Protein AF-A0A6I5NCA4-F1 (afdb_monomer_lite)

Sequence (85 aa):
PTSTLRWDELLFSEGGARIVVSVAAAQIADWERYVSEQLALSWQLLGTVGGSELALRTADQQLIQLSLTQIAETWRYAIERALAD

Radius of gyration: 17.19 Å; chains: 1; bounding box: 47×28×39 Å

Foldseek 3Di:
DPPPDPVCCVVPPPDPPDDDDDDDPVCVVVVVVVCCVVPPPNDDDQDHDDDQWDWHDDPVDTDDTDGPVVVCCCVVCVVVVVVVD

Secondary structure (DSSP, 8-state):
------HHHHHH---SS-------GGGHHHHHHHHHHHHTTS--------SSEEEEE-SS-EEEEEEHHHHHHHHHTHHHHHHH-

pLDDT: mean 92.47, std 10.07, range [40.12, 98.31]

Structure (mmCIF, N/CA/C/O backbone):
data_AF-A0A6I5NCA4-F1
#
_entry.id   AF-A0A6I5NCA4-F1
#
loop_
_atom_site.group_PDB
_atom_site.id
_atom_site.type_symbol
_atom_site.label_atom_id
_atom_site.label_alt_id
_atom_site.label_comp_id
_atom_site.label_asym_id
_atom_site.label_entity_id
_atom_site.label_seq_id
_atom_site.pdbx_PDB_ins_code
_atom_site.Cartn_x
_atom_site.Cartn_y
_atom_site.Cartn_z
_atom_site.occupancy
_atom_site.B_iso_or_equiv
_atom_site.auth_seq_id
_atom_site.auth_comp_id
_atom_site.auth_asym_id
_atom_site.auth_atom_id
_atom_site.pdbx_PDB_model_num
ATOM 1 N N . PRO A 1 1 ? 21.764 15.720 13.622 1.00 40.12 1 PRO A N 1
ATOM 2 C CA . PRO A 1 1 ? 20.318 15.855 13.898 1.00 40.12 1 PRO A CA 1
ATOM 3 C C . PRO A 1 1 ? 19.556 14.700 13.243 1.00 40.12 1 PRO A C 1
ATOM 5 O O . PRO A 1 1 ? 19.337 14.702 12.038 1.00 40.12 1 PRO A O 1
ATOM 8 N N . THR A 1 2 ? 19.249 13.666 14.019 1.00 43.75 2 THR A N 1
ATOM 9 C CA . THR A 1 2 ? 18.434 12.541 13.560 1.00 43.75 2 THR A CA 1
ATOM 10 C C . THR A 1 2 ? 17.021 13.075 13.372 1.00 43.75 2 THR A C 1
ATOM 12 O O . THR A 1 2 ? 16.345 13.376 14.352 1.00 43.75 2 THR A O 1
ATOM 15 N N . SER A 1 3 ? 16.599 13.293 12.128 1.00 55.53 3 SER A N 1
ATOM 16 C CA . SER A 1 3 ? 15.207 13.617 11.840 1.00 55.53 3 SER A CA 1
ATOM 17 C C . SER A 1 3 ? 14.370 12.418 12.275 1.00 55.53 3 SER A C 1
ATOM 19 O O . SER A 1 3 ? 14.390 11.374 11.622 1.00 55.53 3 SER A O 1
ATOM 21 N N . THR A 1 4 ? 13.691 12.528 13.412 1.00 76.06 4 THR A N 1
ATOM 22 C CA . THR A 1 4 ? 12.672 11.568 13.820 1.00 76.06 4 THR A CA 1
ATOM 23 C C . THR A 1 4 ? 11.571 11.630 12.775 1.00 76.06 4 THR A C 1
ATOM 25 O O . THR A 1 4 ? 10.849 12.619 12.676 1.00 76.06 4 THR A O 1
ATOM 28 N N . LEU A 1 5 ? 11.505 10.610 11.923 1.00 81.19 5 LEU A N 1
ATOM 29 C CA . LEU A 1 5 ? 10.527 10.561 10.849 1.00 81.19 5 LEU A CA 1
ATOM 30 C C . LEU A 1 5 ? 9.114 10.643 11.452 1.00 81.19 5 LEU A C 1
ATOM 32 O O . LEU A 1 5 ? 8.752 9.829 12.305 1.00 81.19 5 LEU A O 1
ATOM 36 N N . ARG A 1 6 ? 8.331 11.640 11.031 1.00 89.12 6 ARG A N 1
ATOM 37 C CA . ARG A 1 6 ? 6.929 11.814 11.426 1.00 89.12 6 ARG A CA 1
ATOM 38 C C . ARG A 1 6 ? 6.071 10.839 10.629 1.00 89.12 6 ARG A C 1
ATOM 40 O O . ARG A 1 6 ? 5.592 11.157 9.544 1.00 89.12 6 ARG A O 1
ATOM 47 N N . TRP A 1 7 ? 5.927 9.617 11.141 1.00 90.44 7 TRP A N 1
ATOM 48 C CA . TRP A 1 7 ? 5.106 8.587 10.494 1.00 90.44 7 TRP A CA 1
ATOM 49 C C . TRP A 1 7 ? 3.663 9.037 10.299 1.00 90.44 7 TRP A C 1
ATOM 51 O O . TRP A 1 7 ? 3.053 8.684 9.300 1.00 90.44 7 TRP A O 1
ATOM 61 N N . ASP A 1 8 ? 3.142 9.853 11.209 1.00 91.12 8 ASP A N 1
ATOM 62 C CA . ASP A 1 8 ? 1.828 10.465 11.080 1.00 91.12 8 ASP A CA 1
ATOM 63 C C . ASP A 1 8 ? 1.727 11.367 9.840 1.00 91.12 8 ASP A C 1
ATOM 65 O O . ASP A 1 8 ? 0.780 11.252 9.069 1.00 91.12 8 ASP A O 1
ATOM 69 N N . GLU A 1 9 ? 2.735 12.199 9.580 1.00 92.12 9 GLU A N 1
ATOM 70 C CA . GLU A 1 9 ? 2.767 13.053 8.391 1.00 92.12 9 GLU A CA 1
ATOM 71 C C . GLU A 1 9 ? 2.885 12.217 7.110 1.00 92.12 9 GLU A C 1
ATOM 73 O O . GLU A 1 9 ? 2.183 12.457 6.127 1.00 92.12 9 GLU A O 1
ATOM 78 N N . LEU A 1 10 ? 3.723 11.178 7.117 1.00 89.62 10 LEU A N 1
ATOM 79 C CA . LEU A 1 10 ? 3.878 10.313 5.949 1.00 89.62 10 LEU A CA 1
ATOM 80 C C . LEU A 1 10 ? 2.598 9.521 5.636 1.00 89.62 10 LEU A C 1
ATOM 82 O O . LEU A 1 10 ? 2.221 9.417 4.470 1.00 89.62 10 LEU A O 1
ATOM 86 N N . LEU A 1 11 ? 1.942 8.965 6.658 1.00 92.50 11 LEU A N 1
ATOM 87 C CA . LEU A 1 11 ? 0.790 8.072 6.501 1.00 92.50 11 LEU A CA 1
ATOM 88 C C . LEU A 1 11 ? -0.538 8.815 6.309 1.00 92.50 11 LEU A C 1
ATOM 90 O O . LEU A 1 11 ? -1.436 8.263 5.678 1.00 92.50 11 LEU A O 1
ATOM 94 N N . PHE A 1 12 ? -0.668 10.041 6.826 1.00 93.00 12 PHE A N 1
ATOM 95 C CA . PHE A 1 12 ? -1.938 10.779 6.842 1.00 93.00 12 PHE A CA 1
ATOM 96 C C . PHE A 1 12 ? -1.882 12.148 6.141 1.00 93.00 12 PHE A C 1
ATOM 98 O O . PHE A 1 12 ? -2.844 12.906 6.213 1.00 93.00 12 PHE A O 1
ATOM 105 N N . SER A 1 13 ? -0.790 12.491 5.447 1.00 92.12 13 SER A N 1
ATOM 106 C CA . SER A 1 13 ? -0.736 13.721 4.638 1.00 92.12 13 SER A CA 1
ATOM 107 C C . SER A 1 13 ? -1.660 13.667 3.422 1.00 92.12 13 SER A C 1
ATOM 109 O O . SER A 1 13 ? -1.772 12.647 2.741 1.00 92.12 13 SER A O 1
ATOM 111 N N . GLU A 1 14 ? -2.205 14.825 3.049 1.00 91.50 14 GLU A N 1
ATOM 112 C CA . GLU A 1 14 ? -3.071 15.023 1.876 1.00 91.50 14 GLU A CA 1
ATOM 113 C C . GLU A 1 14 ? -2.357 15.768 0.726 1.00 91.50 14 GLU A C 1
ATOM 115 O O . GLU A 1 14 ? -2.916 16.625 0.050 1.00 91.50 14 GLU A O 1
ATOM 120 N N . GLY A 1 15 ? -1.082 15.462 0.482 1.00 87.25 15 GLY A N 1
ATOM 121 C CA . GLY A 1 15 ? -0.357 15.958 -0.692 1.00 87.25 15 GLY A CA 1
ATOM 122 C C . GLY A 1 15 ? -1.005 15.532 -2.019 1.00 87.25 15 GLY A C 1
ATOM 123 O O . GLY A 1 15 ? -1.333 14.355 -2.209 1.00 87.25 15 GLY A O 1
ATOM 124 N N . GLY A 1 16 ? -1.157 16.485 -2.943 1.00 88.75 16 GLY A N 1
ATOM 125 C CA . GLY A 1 16 ? -1.662 16.253 -4.299 1.00 88.75 16 GLY A CA 1
ATOM 126 C C . GLY A 1 16 ? -0.667 15.522 -5.209 1.00 88.75 16 GLY A C 1
ATOM 127 O O . GLY A 1 16 ? 0.472 15.269 -4.828 1.00 88.75 16 GLY A O 1
ATOM 128 N N . ALA A 1 17 ? -1.107 15.191 -6.427 1.00 90.31 17 ALA A N 1
ATOM 129 C CA . ALA A 1 17 ? -0.292 14.538 -7.464 1.00 90.31 17 ALA A CA 1
ATOM 130 C C . ALA A 1 17 ? 0.355 13.196 -7.047 1.00 90.31 17 ALA A C 1
ATOM 132 O O . ALA A 1 17 ? 1.405 12.817 -7.561 1.00 90.31 17 ALA A O 1
ATOM 133 N N . ARG A 1 18 ? -0.286 12.453 -6.134 1.00 92.62 18 ARG A N 1
ATOM 134 C CA . ARG A 1 18 ? 0.122 11.102 -5.724 1.00 92.62 18 ARG A CA 1
ATOM 135 C C . ARG A 1 18 ? -0.941 10.101 -6.154 1.00 92.62 18 ARG A C 1
ATOM 137 O O . ARG A 1 18 ? -2.127 10.322 -5.924 1.00 92.62 18 ARG A O 1
ATOM 144 N N . ILE A 1 19 ? -0.508 9.004 -6.761 1.00 93.94 19 ILE A N 1
ATOM 145 C CA . ILE A 1 19 ? -1.372 7.882 -7.131 1.00 93.94 19 ILE A CA 1
ATOM 146 C C . ILE A 1 19 ? -0.772 6.586 -6.597 1.00 93.94 19 ILE A C 1
ATOM 148 O O . ILE A 1 19 ? 0.445 6.465 -6.465 1.00 93.94 19 ILE A O 1
ATOM 152 N N . VAL A 1 20 ? -1.631 5.613 -6.308 1.00 95.38 20 VAL A N 1
ATOM 153 C CA . VAL A 1 20 ? -1.233 4.243 -5.975 1.00 95.38 20 VAL A CA 1
ATOM 154 C C . VAL A 1 20 ? -1.781 3.339 -7.065 1.00 95.38 20 VAL A C 1
ATOM 156 O O . VAL A 1 20 ? -2.958 3.427 -7.412 1.00 95.38 20 VAL A O 1
ATOM 159 N N . VAL A 1 21 ? -0.923 2.484 -7.613 1.00 96.19 21 VAL A N 1
ATOM 160 C CA . VAL A 1 21 ? -1.276 1.566 -8.697 1.00 96.19 21 VAL A CA 1
ATOM 161 C C . VAL A 1 21 ? -0.950 0.135 -8.292 1.00 96.19 21 VAL A C 1
ATOM 163 O O . VAL A 1 21 ? 0.072 -0.128 -7.660 1.00 96.19 21 VAL A O 1
ATOM 166 N N . SER A 1 22 ? -1.822 -0.799 -8.658 1.00 97.19 22 SER A N 1
ATOM 167 C CA . SER A 1 22 ? -1.533 -2.231 -8.592 1.00 97.19 22 SER A CA 1
ATOM 168 C C . SER A 1 22 ? -1.214 -2.730 -9.993 1.00 97.19 22 SER A C 1
ATOM 170 O O . SER A 1 22 ? -1.953 -2.450 -10.933 1.00 97.19 22 SER A O 1
ATOM 172 N N . VAL A 1 23 ? -0.116 -3.469 -10.125 1.00 97.31 23 VAL A N 1
ATOM 173 C CA . VAL A 1 23 ? 0.387 -3.966 -11.410 1.00 97.31 23 VAL A CA 1
ATOM 174 C C . VAL A 1 23 ? 0.317 -5.486 -11.407 1.00 97.31 23 VAL A C 1
ATOM 176 O O . VAL A 1 23 ? 0.690 -6.131 -10.426 1.00 97.31 23 VAL A O 1
ATOM 179 N N . ALA A 1 24 ? -0.179 -6.071 -12.497 1.00 97.25 24 ALA A N 1
ATOM 180 C CA . ALA A 1 24 ? -0.188 -7.520 -12.655 1.00 97.25 24 ALA A CA 1
ATOM 181 C C . ALA A 1 24 ? 1.250 -8.057 -12.649 1.00 97.25 24 ALA A C 1
ATOM 183 O O . ALA A 1 24 ? 2.131 -7.458 -13.260 1.00 97.25 24 ALA A O 1
ATOM 184 N N . ALA A 1 25 ? 1.482 -9.217 -12.028 1.00 95.81 25 ALA A N 1
ATOM 185 C CA . ALA A 1 25 ? 2.828 -9.781 -11.876 1.00 95.81 25 ALA A CA 1
ATOM 186 C C . ALA A 1 25 ? 3.603 -9.881 -13.206 1.00 95.81 25 ALA A C 1
ATOM 188 O O . ALA A 1 25 ? 4.791 -9.578 -13.257 1.00 95.81 25 ALA A O 1
ATOM 189 N N . ALA A 1 26 ? 2.910 -10.227 -14.295 1.00 98.00 26 ALA A N 1
ATOM 190 C CA . ALA A 1 26 ? 3.494 -10.335 -15.631 1.00 98.00 26 ALA A CA 1
ATOM 191 C C . ALA A 1 26 ? 3.976 -8.995 -16.229 1.00 98.00 26 ALA A C 1
ATOM 193 O O . ALA A 1 26 ? 4.733 -9.011 -17.190 1.00 98.00 26 ALA A O 1
ATOM 194 N N . GLN A 1 27 ? 3.539 -7.853 -15.690 1.00 97.94 27 GLN A N 1
ATOM 195 C CA . GLN A 1 27 ? 3.839 -6.512 -16.205 1.00 97.94 27 GLN A CA 1
ATOM 196 C C . GLN A 1 27 ? 4.805 -5.720 -15.315 1.00 97.94 27 GLN A C 1
ATOM 198 O O . GLN A 1 27 ? 5.178 -4.610 -15.682 1.00 97.94 27 GLN A O 1
ATOM 203 N N . ILE A 1 28 ? 5.221 -6.258 -14.161 1.00 96.12 28 ILE A N 1
ATO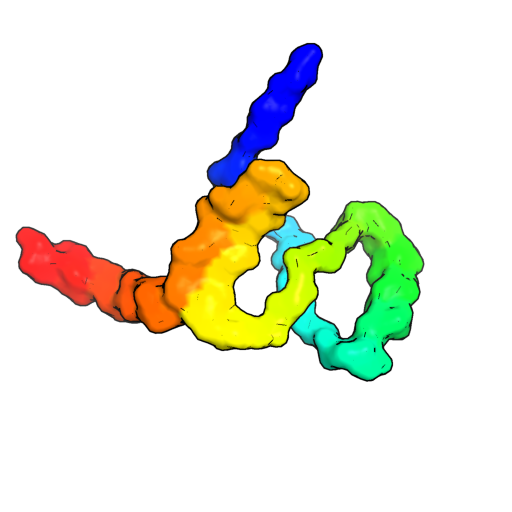M 204 C CA . ILE A 1 28 ? 6.051 -5.522 -13.190 1.00 96.12 28 ILE A CA 1
ATOM 205 C C . ILE A 1 28 ? 7.350 -5.025 -13.832 1.00 96.12 28 ILE A C 1
ATOM 207 O O . ILE A 1 28 ? 7.664 -3.847 -13.713 1.00 96.12 28 ILE A O 1
ATOM 211 N N . ALA A 1 29 ? 8.064 -5.881 -14.568 1.00 97.00 29 ALA A N 1
ATOM 212 C CA . ALA A 1 29 ? 9.341 -5.508 -15.181 1.00 97.00 29 ALA A CA 1
ATOM 213 C C . ALA A 1 29 ? 9.199 -4.374 -16.214 1.00 97.00 29 ALA A C 1
ATOM 215 O O . ALA A 1 29 ? 10.005 -3.443 -16.245 1.00 97.00 29 ALA A O 1
ATOM 216 N N . ASP A 1 30 ? 8.157 -4.428 -17.047 1.00 97.75 30 ASP A N 1
ATOM 217 C CA . ASP A 1 30 ? 7.882 -3.380 -18.032 1.00 97.75 30 ASP A CA 1
ATOM 218 C C . ASP A 1 30 ? 7.438 -2.080 -17.360 1.00 97.75 30 ASP A C 1
ATOM 220 O O . ASP A 1 30 ? 7.866 -0.998 -17.767 1.00 97.75 30 ASP A O 1
ATOM 224 N N . TRP A 1 31 ? 6.635 -2.187 -16.299 1.00 96.62 31 TRP A N 1
ATOM 225 C CA . TRP A 1 31 ? 6.199 -1.050 -15.503 1.00 96.62 31 TRP A CA 1
ATOM 226 C C . TRP A 1 31 ? 7.371 -0.345 -14.822 1.00 96.62 31 TRP A C 1
ATOM 228 O O . TRP A 1 31 ? 7.519 0.859 -15.000 1.00 96.62 31 TRP A O 1
ATOM 238 N N . GLU A 1 32 ? 8.226 -1.075 -14.095 1.00 95.38 32 GLU A N 1
ATOM 239 C CA . GLU A 1 32 ? 9.386 -0.522 -13.380 1.00 95.38 32 GLU A CA 1
ATOM 240 C C . GLU A 1 32 ? 10.349 0.197 -14.323 1.00 95.38 32 GLU A C 1
ATOM 242 O O . GLU A 1 32 ? 10.819 1.293 -14.011 1.00 95.38 32 GLU A O 1
ATOM 247 N N . ARG A 1 33 ? 10.592 -0.374 -15.508 1.00 96.12 33 ARG A N 1
ATOM 248 C CA . ARG A 1 33 ? 11.373 0.280 -16.561 1.00 96.12 33 ARG A CA 1
ATOM 249 C C . ARG A 1 33 ? 10.724 1.590 -17.005 1.00 96.12 33 ARG A C 1
ATOM 251 O O . ARG A 1 33 ? 11.383 2.625 -16.985 1.00 96.12 33 ARG A O 1
ATOM 258 N N . TYR A 1 34 ? 9.433 1.559 -17.336 1.00 96.56 34 TYR A N 1
ATOM 259 C CA . TYR A 1 34 ? 8.699 2.747 -17.768 1.00 96.56 34 TYR A CA 1
ATOM 260 C C . TYR A 1 34 ? 8.718 3.856 -16.705 1.00 96.56 34 TYR A C 1
ATOM 262 O O . TYR A 1 34 ? 9.084 4.990 -17.005 1.00 96.56 34 TYR A O 1
ATOM 270 N N . VAL A 1 35 ? 8.382 3.553 -15.447 1.00 95.56 35 VAL A N 1
ATOM 271 C CA . VAL A 1 35 ? 8.347 4.582 -14.394 1.00 95.56 35 VAL A CA 1
ATOM 272 C C . VAL A 1 35 ? 9.734 5.091 -14.016 1.00 95.56 35 VAL A C 1
ATOM 274 O O . VAL A 1 35 ? 9.867 6.270 -13.698 1.00 95.56 35 VAL A O 1
ATOM 277 N N . SER A 1 36 ? 10.775 4.261 -14.114 1.00 95.06 36 SER A N 1
ATOM 278 C CA . SER A 1 36 ? 12.155 4.712 -13.898 1.00 95.06 36 SER A CA 1
ATOM 279 C C . SER A 1 36 ? 12.589 5.733 -14.949 1.00 95.06 36 SER A C 1
ATOM 281 O O . SER A 1 36 ? 13.242 6.718 -14.610 1.00 95.06 36 SER A O 1
ATOM 283 N N . GLU A 1 37 ? 12.193 5.536 -16.209 1.00 96.50 37 GLU A N 1
ATOM 284 C CA . GLU A 1 37 ? 12.480 6.469 -17.304 1.00 96.50 37 GLU A CA 1
ATOM 285 C C . GLU A 1 37 ? 11.672 7.771 -17.192 1.00 96.50 37 GLU A C 1
ATOM 287 O O . GLU A 1 37 ? 12.212 8.848 -17.436 1.00 96.50 37 GLU A O 1
ATOM 292 N N . GLN A 1 38 ? 10.389 7.689 -16.823 1.00 96.31 38 GLN A N 1
ATOM 293 C CA . GLN A 1 38 ? 9.486 8.848 -16.841 1.00 96.31 38 GLN A CA 1
ATOM 294 C C . GLN A 1 38 ? 9.483 9.663 -15.5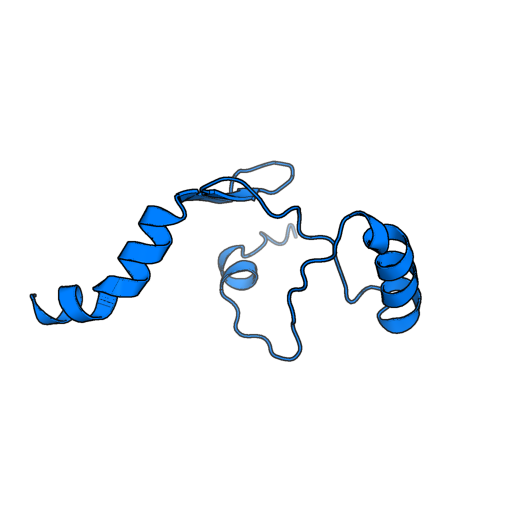42 1.00 96.31 38 GLN A C 1
ATOM 296 O O . GLN A 1 38 ? 9.273 10.874 -15.578 1.00 96.31 38 GLN A O 1
ATOM 301 N N . LEU A 1 39 ? 9.673 9.014 -14.389 1.00 94.38 39 LEU A N 1
ATOM 302 C CA . LEU A 1 39 ? 9.488 9.626 -13.067 1.00 94.38 39 LEU A CA 1
ATOM 303 C C . LEU A 1 39 ? 10.785 9.721 -12.259 1.00 94.38 39 LEU A C 1
ATOM 305 O O . LEU A 1 39 ? 10.772 10.298 -11.172 1.00 94.38 39 LEU A O 1
ATOM 309 N N . ALA A 1 40 ? 11.901 9.182 -12.761 1.00 90.44 40 ALA A N 1
ATOM 310 C CA . ALA A 1 40 ? 13.182 9.140 -12.059 1.00 90.44 40 ALA A CA 1
ATOM 311 C C . ALA A 1 40 ? 13.031 8.613 -10.614 1.00 90.44 40 ALA A C 1
ATOM 313 O O . 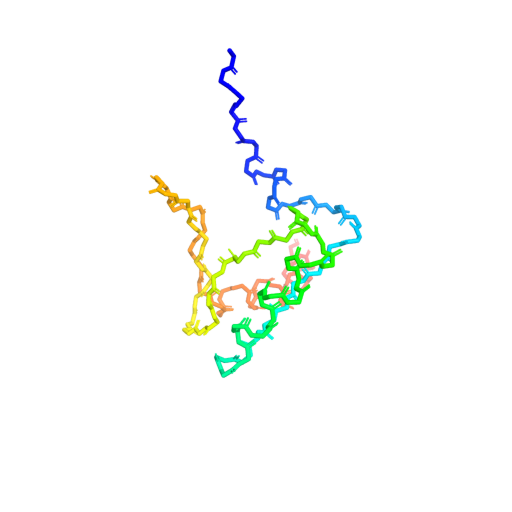ALA A 1 40 ? 12.730 7.439 -10.418 1.00 90.44 40 ALA A O 1
ATOM 314 N N . LEU A 1 41 ? 13.218 9.474 -9.605 1.00 88.88 41 LEU A N 1
ATOM 315 C CA . LEU A 1 41 ? 13.125 9.130 -8.178 1.00 88.88 41 LEU A CA 1
ATOM 316 C C . LEU A 1 41 ? 11.736 9.388 -7.563 1.00 88.88 41 LEU A C 1
ATOM 318 O O . LEU A 1 41 ? 11.556 9.229 -6.359 1.00 88.88 41 LEU A O 1
ATOM 322 N N . SER A 1 42 ? 10.747 9.802 -8.356 1.00 93.12 42 SER A N 1
ATOM 323 C CA . SER A 1 42 ? 9.395 10.141 -7.888 1.00 93.12 42 SER A CA 1
ATOM 324 C C . SER A 1 42 ? 8.433 8.946 -7.867 1.00 93.12 42 SER A C 1
ATOM 326 O O . SER A 1 42 ? 7.222 9.123 -7.989 1.00 93.12 42 SER A O 1
ATOM 328 N N . TRP A 1 43 ? 8.946 7.725 -7.700 1.00 95.44 43 TRP A N 1
ATOM 329 C CA . TRP A 1 43 ? 8.141 6.513 -7.539 1.00 95.44 43 TRP A CA 1
ATOM 330 C C . TRP A 1 43 ? 8.800 5.542 -6.553 1.00 95.44 43 TRP A C 1
ATOM 332 O O . TRP A 1 43 ? 10.000 5.611 -6.297 1.00 95.44 43 TRP A O 1
ATOM 342 N N . GLN A 1 44 ? 8.003 4.636 -5.987 1.00 94.25 44 GLN A N 1
ATOM 343 C CA . GLN A 1 44 ? 8.488 3.571 -5.110 1.00 94.25 44 GLN A CA 1
ATOM 344 C C . GLN A 1 44 ? 7.555 2.358 -5.149 1.00 94.25 44 GLN A C 1
ATOM 346 O O . GLN A 1 44 ? 6.337 2.506 -5.282 1.00 94.25 44 GLN A O 1
ATOM 351 N N . LEU A 1 45 ? 8.119 1.161 -4.979 1.00 94.12 45 LEU A N 1
ATOM 352 C CA . LEU A 1 45 ? 7.350 -0.050 -4.709 1.00 94.12 45 LEU A CA 1
ATOM 353 C C . LEU A 1 45 ? 6.913 -0.057 -3.239 1.00 94.12 45 LEU A C 1
ATOM 355 O O . LEU A 1 45 ? 7.751 -0.075 -2.342 1.00 94.12 45 LEU A O 1
ATOM 359 N N . LEU A 1 46 ? 5.601 -0.081 -2.995 1.00 94.94 46 LEU A N 1
ATOM 360 C CA . LEU A 1 46 ? 5.047 -0.104 -1.635 1.00 94.94 46 LEU A CA 1
ATOM 361 C C . LEU A 1 46 ? 4.866 -1.522 -1.077 1.00 94.94 46 LEU A C 1
ATOM 363 O O . LEU A 1 46 ? 4.921 -1.716 0.135 1.00 94.94 46 LEU A O 1
ATOM 367 N N . GLY A 1 47 ? 4.631 -2.520 -1.934 1.00 95.12 47 GLY A N 1
ATOM 368 C CA . GLY A 1 47 ? 4.390 -3.892 -1.495 1.00 95.12 47 GLY A CA 1
ATOM 369 C C . GLY A 1 47 ? 3.585 -4.722 -2.490 1.00 95.12 47 GLY A C 1
ATOM 370 O O . GLY A 1 47 ? 3.661 -4.518 -3.698 1.00 95.12 47 GLY A O 1
ATOM 371 N N . THR A 1 48 ? 2.818 -5.677 -1.964 1.00 95.81 48 THR A N 1
ATOM 372 C CA . 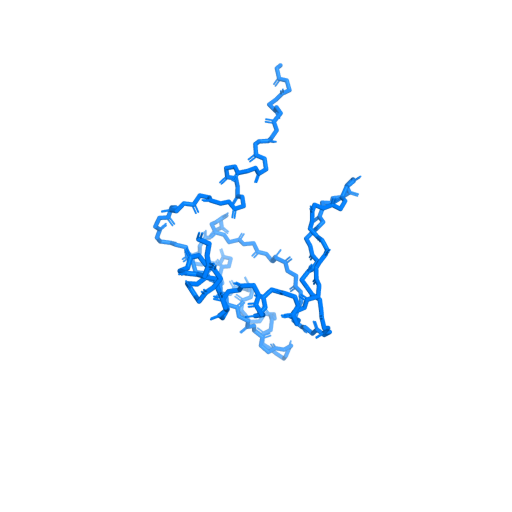THR A 1 48 ? 2.003 -6.623 -2.743 1.00 95.81 48 THR A CA 1
ATOM 373 C C . THR A 1 48 ? 0.549 -6.588 -2.280 1.00 95.81 48 THR A C 1
ATOM 375 O O . THR A 1 48 ? 0.261 -6.185 -1.155 1.00 95.81 48 THR A O 1
ATOM 378 N N . VAL A 1 49 ? -0.371 -6.999 -3.154 1.00 96.38 49 VAL A N 1
ATOM 379 C CA . VAL A 1 49 ? -1.807 -7.085 -2.855 1.00 96.38 49 VAL A CA 1
ATOM 380 C C . VAL A 1 49 ? -2.176 -8.533 -2.549 1.00 96.38 49 VAL A C 1
ATOM 382 O O . VAL A 1 49 ? -1.800 -9.440 -3.291 1.00 96.38 49 VAL A O 1
ATOM 385 N N . GLY A 1 50 ? -2.942 -8.746 -1.481 1.00 95.50 50 GLY A N 1
ATOM 386 C CA . GLY A 1 50 ? -3.466 -10.053 -1.094 1.00 95.50 50 GLY A CA 1
ATOM 387 C C . GLY A 1 50 ? -3.819 -10.116 0.391 1.00 95.50 50 GLY A C 1
ATOM 388 O O . GLY A 1 50 ? -3.645 -9.145 1.123 1.00 95.50 50 GLY A O 1
ATOM 389 N N . GLY A 1 51 ? -4.295 -11.280 0.837 1.00 96.62 51 GLY A N 1
ATOM 390 C CA . GLY A 1 51 ? -4.628 -11.524 2.242 1.00 96.62 51 GLY A CA 1
ATOM 391 C C . GLY A 1 51 ? -5.903 -10.821 2.719 1.00 96.62 51 GLY A C 1
ATOM 392 O O . GLY A 1 51 ? -6.727 -10.370 1.926 1.00 96.62 51 GLY A O 1
ATOM 393 N N . SER A 1 52 ? -6.074 -10.777 4.041 1.00 97.75 52 SER A N 1
ATOM 394 C CA . SER A 1 52 ? -7.250 -10.222 4.729 1.00 97.75 52 SER A CA 1
ATOM 395 C C . SER A 1 52 ? -6.902 -9.079 5.687 1.00 97.75 52 SER A C 1
ATOM 397 O O . SER A 1 52 ? -7.718 -8.712 6.534 1.00 97.75 52 SER A O 1
ATOM 399 N N . GLU A 1 53 ? -5.697 -8.518 5.575 1.00 98.06 53 GLU A N 1
ATOM 400 C CA . GLU A 1 53 ? -5.163 -7.501 6.482 1.00 98.06 53 GLU A CA 1
ATOM 401 C C . GLU A 1 53 ? -4.448 -6.383 5.721 1.00 98.06 53 GLU A C 1
ATOM 403 O O . GLU A 1 53 ? -3.832 -6.614 4.681 1.00 98.06 53 GLU A O 1
ATOM 408 N N . LEU A 1 54 ? -4.487 -5.174 6.283 1.00 97.62 54 LEU A N 1
ATOM 409 C CA . LEU A 1 54 ? -3.577 -4.092 5.933 1.00 97.62 54 L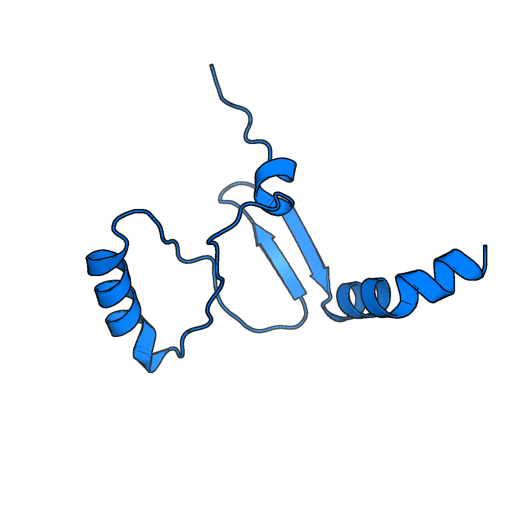EU A CA 1
ATOM 410 C C . LEU A 1 54 ? -2.380 -4.145 6.885 1.00 97.62 54 LEU A C 1
ATOM 412 O O . LEU A 1 54 ? -2.525 -3.865 8.076 1.00 97.62 54 LEU A O 1
ATOM 416 N N . ALA A 1 55 ? -1.207 -4.471 6.345 1.00 97.25 55 ALA A N 1
ATOM 417 C CA . ALA A 1 55 ? 0.047 -4.504 7.088 1.00 97.25 55 ALA A CA 1
ATOM 418 C C . ALA A 1 55 ? 1.026 -3.458 6.539 1.00 97.25 55 ALA A C 1
ATOM 420 O O . ALA A 1 55 ? 1.488 -3.570 5.403 1.00 97.25 55 ALA A O 1
ATOM 421 N N . LEU A 1 56 ? 1.370 -2.464 7.360 1.00 96.31 56 LEU A N 1
ATOM 422 C CA . LEU A 1 56 ? 2.410 -1.477 7.069 1.00 96.31 56 LEU A CA 1
ATOM 423 C C . LEU A 1 56 ? 3.584 -1.695 8.018 1.00 96.31 56 LEU A C 1
ATOM 425 O O . LEU A 1 56 ? 3.421 -1.694 9.240 1.00 96.31 56 LEU A O 1
ATOM 429 N N . ARG A 1 57 ? 4.777 -1.861 7.452 1.00 94.56 57 ARG A N 1
ATOM 430 C CA . ARG A 1 57 ? 6.014 -2.105 8.195 1.00 94.56 57 ARG A CA 1
ATOM 431 C C . ARG A 1 57 ? 7.168 -1.325 7.589 1.00 94.56 57 ARG A C 1
ATOM 433 O O . ARG A 1 57 ? 7.199 -1.088 6.385 1.00 94.56 57 ARG A O 1
ATOM 440 N N . THR A 1 58 ? 8.122 -0.970 8.430 1.00 90.25 58 THR A N 1
ATOM 441 C CA . THR A 1 58 ? 9.453 -0.524 8.020 1.00 90.25 58 THR A CA 1
ATOM 442 C C . THR A 1 58 ? 10.433 -1.685 8.188 1.00 90.25 58 THR A C 1
ATOM 444 O O . THR A 1 58 ? 10.030 -2.792 8.550 1.00 90.25 58 THR A O 1
ATOM 447 N N . ALA A 1 59 ? 11.723 -1.448 7.938 1.00 87.88 59 ALA A N 1
ATOM 448 C CA . ALA A 1 59 ? 12.764 -2.431 8.235 1.00 87.88 59 ALA A CA 1
ATOM 449 C C . ALA A 1 59 ? 12.791 -2.840 9.723 1.00 87.88 59 ALA A C 1
ATOM 451 O O . ALA A 1 59 ? 13.067 -3.996 10.029 1.00 87.88 59 ALA A O 1
ATOM 452 N N . ASP A 1 60 ? 12.449 -1.912 10.622 1.00 89.19 60 ASP A N 1
ATOM 453 C CA . ASP A 1 60 ? 12.702 -2.055 12.060 1.00 89.19 60 ASP A CA 1
ATOM 454 C C . ASP A 1 60 ? 11.425 -2.163 12.907 1.00 89.19 60 ASP A C 1
ATOM 456 O O . ASP A 1 60 ? 11.493 -2.496 14.088 1.00 89.19 60 ASP A O 1
ATOM 460 N N . GLN A 1 61 ? 10.253 -1.852 12.344 1.00 91.44 61 GLN A N 1
ATOM 461 C CA . GLN A 1 61 ? 9.008 -1.779 13.114 1.00 91.44 61 GLN A CA 1
ATOM 462 C C . GLN A 1 61 ? 7.761 -2.082 12.285 1.00 91.44 61 GLN A C 1
ATOM 464 O O . GLN A 1 61 ? 7.659 -1.753 11.102 1.00 91.44 61 GLN A O 1
ATOM 469 N N . GLN A 1 62 ? 6.763 -2.649 12.956 1.00 94.25 62 GLN A N 1
ATOM 470 C CA . GLN A 1 62 ? 5.399 -2.742 12.455 1.00 94.25 62 GLN A CA 1
ATOM 471 C C . GLN A 1 62 ? 4.630 -1.474 12.837 1.00 94.25 62 GLN A C 1
ATOM 473 O O . GLN A 1 62 ? 4.540 -1.139 14.014 1.00 94.25 62 GLN A O 1
ATOM 478 N N . LEU A 1 63 ? 4.081 -0.776 11.843 1.00 94.81 63 LEU A N 1
ATOM 479 C CA . LEU A 1 63 ? 3.361 0.487 12.029 1.00 94.81 63 LEU A CA 1
ATOM 480 C C . LEU A 1 63 ? 1.851 0.271 12.143 1.00 94.81 63 LEU A C 1
ATOM 482 O O . LEU A 1 63 ? 1.211 0.810 13.039 1.00 94.81 63 LEU A O 1
ATOM 486 N N . ILE A 1 64 ? 1.282 -0.517 11.227 1.00 96.00 64 ILE A N 1
ATOM 487 C CA . ILE A 1 64 ? -0.149 -0.839 11.183 1.00 96.00 64 ILE A CA 1
ATOM 488 C C . ILE A 1 64 ? -0.287 -2.332 10.916 1.00 96.00 64 ILE A C 1
ATOM 490 O O . ILE A 1 64 ? 0.352 -2.856 10.006 1.00 96.00 64 ILE A O 1
ATOM 494 N N . GLN A 1 65 ? -1.152 -2.996 11.678 1.00 97.00 65 GLN A N 1
ATOM 495 C CA . GLN A 1 65 ? -1.687 -4.303 11.322 1.00 97.00 65 GLN A CA 1
ATOM 496 C C . GLN A 1 65 ? -3.147 -4.371 11.755 1.00 97.00 65 GLN A C 1
ATOM 498 O O . GLN A 1 65 ? -3.450 -4.397 12.946 1.00 97.00 65 GLN A O 1
ATOM 503 N N . LEU A 1 66 ? -4.044 -4.337 10.776 1.00 97.94 66 LEU A N 1
ATOM 504 C CA . LEU A 1 66 ? -5.490 -4.334 10.983 1.00 97.94 66 LEU A CA 1
ATOM 505 C C . LEU A 1 66 ? -6.147 -5.271 9.977 1.00 97.94 66 LEU A C 1
ATOM 507 O O . LEU A 1 66 ? -5.729 -5.331 8.820 1.00 97.94 66 LEU A O 1
ATOM 511 N N . SER A 1 67 ? -7.216 -5.954 10.381 1.00 98.31 67 SER A N 1
ATOM 512 C CA . SER A 1 67 ? -8.012 -6.721 9.421 1.00 98.31 67 SER A CA 1
ATOM 513 C C . SER A 1 67 ? -8.779 -5.792 8.476 1.00 98.31 67 SER A C 1
ATOM 515 O O . SER A 1 67 ? -9.263 -4.727 8.872 1.00 98.31 67 SER A O 1
ATOM 517 N N . LEU A 1 68 ? -8.946 -6.215 7.221 1.00 98.00 68 LEU A N 1
ATOM 518 C CA . LEU A 1 68 ? -9.753 -5.475 6.248 1.00 98.00 68 LEU A CA 1
ATOM 519 C C . LEU A 1 68 ? -11.221 -5.388 6.683 1.00 98.00 68 LEU A C 1
ATOM 521 O O . LEU A 1 68 ? -11.874 -4.386 6.404 1.00 98.00 68 LEU A O 1
ATOM 525 N N . THR A 1 69 ? -11.722 -6.384 7.419 1.00 98.31 69 THR A N 1
ATOM 526 C CA . THR A 1 69 ? -13.063 -6.351 8.016 1.00 98.31 69 THR A CA 1
ATOM 527 C C . THR A 1 69 ? -13.199 -5.207 9.018 1.00 98.31 69 THR A C 1
ATOM 529 O O . THR A 1 69 ? -14.104 -4.391 8.873 1.00 98.31 69 THR A O 1
ATOM 532 N N . GLN A 1 70 ? -12.272 -5.081 9.977 1.00 97.75 70 GLN A N 1
ATOM 533 C CA . GLN A 1 70 ? -12.296 -3.987 10.958 1.00 97.75 70 GLN A CA 1
ATOM 534 C C . GLN A 1 70 ? -12.227 -2.614 10.285 1.00 97.75 70 GLN A C 1
ATOM 536 O O . GLN A 1 70 ? -12.977 -1.712 10.661 1.00 97.75 70 GLN A O 1
ATOM 541 N N . ILE A 1 71 ? -11.361 -2.452 9.278 1.00 97.56 71 ILE A N 1
ATOM 542 C CA . ILE A 1 71 ? -11.250 -1.200 8.516 1.00 97.56 71 ILE A CA 1
ATOM 543 C C . ILE A 1 71 ? -12.578 -0.892 7.811 1.00 97.56 71 ILE A C 1
ATOM 545 O O . ILE A 1 71 ? -13.107 0.213 7.940 1.00 97.56 71 ILE A O 1
ATOM 549 N N . ALA A 1 72 ? -13.139 -1.873 7.099 1.00 97.62 72 ALA A N 1
ATOM 550 C CA . ALA A 1 72 ? -14.363 -1.700 6.328 1.00 97.62 72 ALA A CA 1
ATOM 551 C C . ALA A 1 72 ? -15.571 -1.371 7.213 1.00 97.62 72 ALA A C 1
ATOM 553 O O . ALA A 1 72 ? -16.353 -0.489 6.869 1.00 97.62 72 ALA A O 1
ATOM 554 N N . GLU A 1 73 ? -15.726 -2.046 8.352 1.00 97.81 73 GLU A N 1
ATOM 555 C CA . GLU A 1 73 ? -16.811 -1.784 9.301 1.00 97.81 73 GLU A CA 1
ATOM 556 C C . GLU A 1 73 ? -16.662 -0.428 9.984 1.00 97.81 73 GLU A C 1
ATOM 558 O O . GLU A 1 73 ? -17.645 0.300 10.114 1.00 97.81 73 GLU A O 1
ATOM 563 N N . THR A 1 74 ? -15.441 -0.071 10.395 1.00 96.81 74 THR A N 1
ATOM 564 C CA . THR A 1 74 ? -15.169 1.226 11.029 1.00 96.81 74 THR A CA 1
ATOM 565 C C . THR A 1 74 ? -15.529 2.363 10.087 1.00 96.81 74 THR A C 1
ATOM 567 O O . THR A 1 74 ? -16.223 3.286 10.496 1.00 96.81 74 THR A O 1
ATOM 570 N N . TRP A 1 75 ? -15.130 2.268 8.817 1.00 96.75 75 TRP A N 1
ATOM 571 C CA . TRP A 1 75 ? -15.492 3.261 7.812 1.00 96.75 75 TRP A CA 1
ATOM 572 C C . TRP A 1 75 ? -16.998 3.258 7.507 1.00 96.75 75 TRP A C 1
ATOM 574 O O . TRP A 1 75 ? -17.627 4.314 7.504 1.00 96.75 75 TRP A O 1
ATOM 584 N N . ARG A 1 76 ? -17.599 2.077 7.299 1.00 97.69 76 ARG A N 1
ATOM 585 C CA . ARG A 1 76 ? -19.012 1.935 6.906 1.00 97.69 76 ARG A CA 1
ATOM 586 C C . ARG A 1 76 ? -19.984 2.471 7.954 1.00 97.69 76 ARG A C 1
ATOM 588 O O . ARG A 1 76 ? -20.973 3.093 7.583 1.00 97.69 76 ARG A O 1
ATOM 595 N 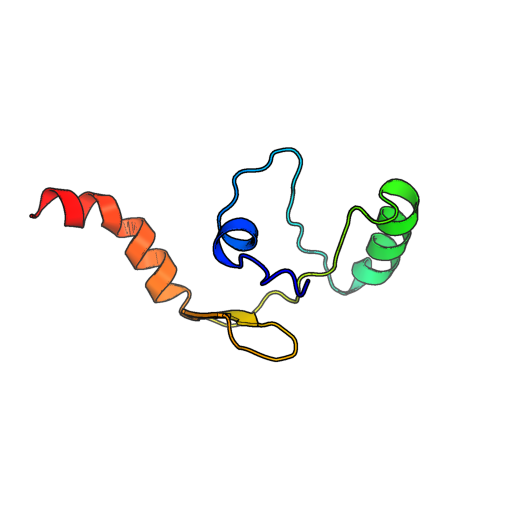N . TYR A 1 77 ? -19.713 2.222 9.232 1.00 97.19 77 TYR A N 1
ATOM 596 C CA . TYR A 1 77 ? -20.625 2.556 10.329 1.00 97.19 77 TYR A CA 1
ATOM 597 C C . TYR A 1 77 ? -20.197 3.799 11.123 1.00 97.19 77 TYR A C 1
ATOM 599 O O . TYR A 1 77 ? -20.795 4.086 12.157 1.00 97.19 77 TYR A O 1
ATOM 607 N N . ALA A 1 78 ? -19.182 4.549 10.671 1.00 96.38 78 ALA A N 1
ATOM 608 C CA . ALA A 1 78 ? -18.670 5.717 11.394 1.00 96.38 78 ALA A CA 1
ATOM 609 C C . ALA A 1 78 ? -19.765 6.755 11.694 1.00 96.38 78 ALA A C 1
ATOM 611 O O . ALA A 1 78 ? -19.896 7.202 12.829 1.00 96.38 78 ALA A O 1
ATOM 612 N N . ILE A 1 79 ? -20.569 7.106 10.685 1.00 95.81 79 ILE A N 1
ATOM 613 C CA . ILE A 1 79 ? -21.629 8.117 10.820 1.00 95.81 79 ILE A CA 1
ATOM 614 C C . ILE A 1 79 ? -22.769 7.599 11.701 1.00 95.81 79 ILE A C 1
ATOM 616 O O . ILE A 1 79 ? -23.223 8.318 12.581 1.00 95.81 79 ILE A O 1
ATOM 620 N N . GLU A 1 80 ? -23.215 6.357 11.487 1.00 96.94 80 GLU A N 1
ATOM 621 C CA . GLU A 1 80 ? -24.287 5.744 12.285 1.00 96.94 80 GLU A CA 1
ATOM 622 C C . GLU A 1 80 ? -23.939 5.740 13.776 1.00 96.94 80 GLU A C 1
ATOM 624 O O . GLU A 1 80 ? -24.748 6.166 14.595 1.00 96.94 80 GLU A O 1
ATOM 629 N N . ARG A 1 81 ? -22.713 5.328 14.121 1.00 95.38 81 ARG A N 1
ATOM 630 C CA . ARG A 1 81 ? -22.230 5.308 15.508 1.00 95.38 81 ARG A CA 1
ATOM 631 C C . ARG A 1 81 ? -22.166 6.710 16.106 1.00 95.38 81 ARG A C 1
ATOM 633 O O . ARG A 1 81 ? -22.631 6.900 17.216 1.00 95.38 81 ARG A O 1
ATOM 640 N N . ALA A 1 82 ? -21.662 7.686 15.350 1.00 95.62 82 ALA A N 1
ATOM 641 C CA . ALA A 1 82 ? -21.562 9.068 15.815 1.00 95.62 82 ALA A CA 1
ATOM 642 C C . ALA A 1 82 ? -22.925 9.742 16.065 1.00 95.62 82 ALA A C 1
ATOM 644 O O . ALA A 1 82 ? -22.986 10.715 16.805 1.00 95.62 82 ALA A O 1
ATOM 645 N N . LEU A 1 83 ? -24.001 9.267 15.428 1.00 96.38 83 LEU A N 1
ATOM 646 C CA . LEU A 1 83 ? -25.364 9.780 15.624 1.00 96.38 83 LEU A CA 1
ATOM 647 C C . LEU A 1 83 ? -26.140 9.051 16.731 1.00 96.38 83 LEU A C 1
ATOM 649 O O . LEU A 1 83 ? -27.224 9.503 17.098 1.00 96.38 83 LEU A O 1
ATOM 653 N N . ALA A 1 84 ? -25.638 7.905 17.195 1.00 91.94 84 ALA A N 1
ATOM 654 C CA . ALA A 1 84 ? -26.256 7.104 18.249 1.00 91.94 84 ALA A CA 1
ATOM 655 C C . ALA A 1 84 ? -25.767 7.478 19.663 1.00 91.94 84 ALA A C 1
ATOM 657 O O . ALA A 1 84 ? -26.354 7.000 20.636 1.00 91.94 84 ALA A O 1
ATOM 658 N N . ASP A 1 85 ? -24.723 8.310 19.750 1.00 67.44 85 ASP A N 1
ATOM 659 C CA . ASP A 1 85 ? -24.201 8.942 20.972 1.00 67.44 85 ASP A CA 1
ATOM 660 C C . ASP A 1 85 ? -24.978 10.227 21.323 1.00 67.44 85 ASP A C 1
ATOM 662 O O . ASP A 1 85 ? -25.211 10.463 22.534 1.00 67.44 85 ASP A O 1
#